Protein AF-A0A2D9H0U5-F1 (afdb_monomer_lite)

Secondary structure (DSSP, 8-state):
-HHHHHHHHS-TT--HHHHHHHHHHHHHHHHHHHHHHHHHHHHHHGGG-------GGG-

Structure (mmCIF, N/CA/C/O backbone):
data_AF-A0A2D9H0U5-F1
#
_entry.id   AF-A0A2D9H0U5-F1
#
loop_
_atom_site.group_PDB
_atom_site.id
_atom_site.type_symbol
_atom_site.label_atom_id
_atom_site.label_alt_id
_atom_site.label_comp_id
_atom_site.label_asym_id
_atom_site.label_entity_id
_atom_site.label_seq_id
_atom_site.pdbx_PDB_ins_code
_atom_site.Cartn_x
_atom_site.Cartn_y
_atom_site.Cartn_z
_atom_site.occupancy
_atom_site.B_iso_or_equiv
_atom_site.auth_seq_id
_atom_site.auth_comp_id
_atom_site.auth_asym_id
_atom_site.auth_atom_id
_atom_site.pdbx_PDB_model_num
ATOM 1 N N . MET A 1 1 ? -5.176 -6.361 -4.474 1.00 75.06 1 MET A N 1
ATOM 2 C CA . MET A 1 1 ? -4.256 -5.651 -5.398 1.00 75.06 1 MET A CA 1
ATOM 3 C C . MET A 1 1 ? -2.773 -5.902 -5.092 1.00 75.06 1 MET A C 1
ATOM 5 O O . MET A 1 1 ? -2.055 -6.246 -6.019 1.00 75.06 1 MET A O 1
ATOM 9 N N . ARG A 1 2 ? -2.315 -5.828 -3.826 1.00 82.75 2 ARG A N 1
ATOM 10 C CA . ARG A 1 2 ? -0.916 -6.097 -3.402 1.00 82.75 2 ARG A CA 1
ATOM 11 C C . ARG A 1 2 ? -0.274 -7.348 -4.031 1.00 82.75 2 ARG A C 1
ATOM 13 O O . ARG A 1 2 ? 0.801 -7.247 -4.603 1.00 82.75 2 ARG A O 1
ATOM 20 N N . MET A 1 3 ? -0.963 -8.493 -3.998 1.00 85.62 3 MET A N 1
ATOM 21 C CA . MET A 1 3 ? -0.455 -9.759 -4.563 1.00 85.62 3 MET A CA 1
ATOM 22 C C . MET A 1 3 ? -0.213 -9.702 -6.079 1.00 85.62 3 MET A C 1
ATOM 24 O O . MET A 1 3 ? 0.688 -10.356 -6.589 1.00 85.62 3 MET A O 1
ATOM 28 N N . ARG A 1 4 ? -1.004 -8.907 -6.813 1.00 86.56 4 ARG A N 1
ATOM 29 C CA . ARG A 1 4 ? -0.820 -8.735 -8.261 1.00 86.56 4 ARG A CA 1
ATOM 30 C C . ARG A 1 4 ? 0.425 -7.907 -8.569 1.00 86.56 4 ARG A C 1
ATOM 32 O O . ARG A 1 4 ? 1.129 -8.243 -9.505 1.00 86.56 4 ARG A O 1
ATOM 39 N N . ILE A 1 5 ? 0.684 -6.866 -7.773 1.00 85.56 5 ILE A N 1
ATOM 40 C CA . ILE A 1 5 ? 1.860 -5.995 -7.913 1.00 85.56 5 ILE A CA 1
ATOM 41 C C . ILE A 1 5 ? 3.142 -6.766 -7.589 1.00 85.56 5 ILE A C 1
ATOM 43 O O . ILE A 1 5 ? 4.080 -6.705 -8.372 1.00 85.56 5 ILE A O 1
ATOM 47 N N . ALA A 1 6 ? 3.149 -7.534 -6.493 1.00 83.31 6 ALA A N 1
ATOM 48 C CA . ALA A 1 6 ? 4.292 -8.369 -6.115 1.00 83.31 6 ALA A CA 1
ATOM 49 C C . ALA A 1 6 ? 4.676 -9.341 -7.242 1.00 83.31 6 ALA A C 1
ATOM 51 O O . ALA A 1 6 ? 5.812 -9.343 -7.694 1.00 83.31 6 ALA A O 1
ATOM 52 N N . ARG A 1 7 ? 3.690 -10.049 -7.807 1.00 87.69 7 ARG A N 1
ATOM 53 C CA . ARG A 1 7 ? 3.926 -10.962 -8.933 1.00 87.69 7 ARG A CA 1
ATOM 54 C C . ARG A 1 7 ? 4.518 -10.275 -10.168 1.00 87.69 7 ARG A C 1
ATOM 56 O O . ARG A 1 7 ? 5.294 -10.892 -10.880 1.00 87.69 7 ARG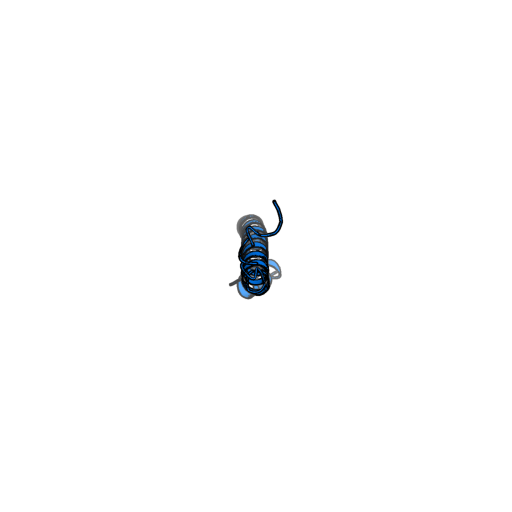 A O 1
ATOM 63 N N . THR A 1 8 ? 4.125 -9.035 -10.458 1.00 87.06 8 THR A N 1
ATOM 64 C CA . THR A 1 8 ? 4.676 -8.274 -11.592 1.00 87.06 8 THR A CA 1
ATOM 65 C C . THR A 1 8 ? 6.084 -7.750 -11.306 1.00 87.06 8 THR A C 1
ATOM 67 O O . THR A 1 8 ? 6.871 -7.616 -12.232 1.00 87.06 8 THR A O 1
ATOM 70 N N . LEU A 1 9 ? 6.420 -7.465 -10.047 1.00 82.88 9 LEU A N 1
ATOM 71 C CA . LEU A 1 9 ? 7.786 -7.109 -9.648 1.00 82.88 9 LEU A CA 1
ATOM 72 C C . LEU A 1 9 ? 8.744 -8.303 -9.724 1.00 82.88 9 LEU A C 1
ATOM 74 O O . LEU A 1 9 ? 9.901 -8.113 -10.081 1.00 82.88 9 LEU A O 1
ATOM 78 N N . ASP A 1 10 ? 8.251 -9.510 -9.441 1.00 86.44 10 ASP A N 1
ATOM 79 C CA . ASP A 1 10 ? 9.031 -10.752 -9.514 1.00 86.44 10 ASP A CA 1
ATOM 80 C C . ASP A 1 10 ? 9.224 -11.267 -10.959 1.00 86.44 10 ASP A C 1
ATOM 82 O O . ASP A 1 10 ? 9.962 -12.228 -11.181 1.00 86.44 10 ASP A O 1
ATOM 86 N N . ASP A 1 11 ? 8.566 -10.656 -11.955 1.00 89.31 11 ASP A N 1
ATOM 87 C CA . ASP A 1 11 ? 8.731 -11.010 -13.368 1.00 89.31 11 ASP A CA 1
ATOM 88 C C . ASP A 1 11 ? 10.082 -10.482 -13.894 1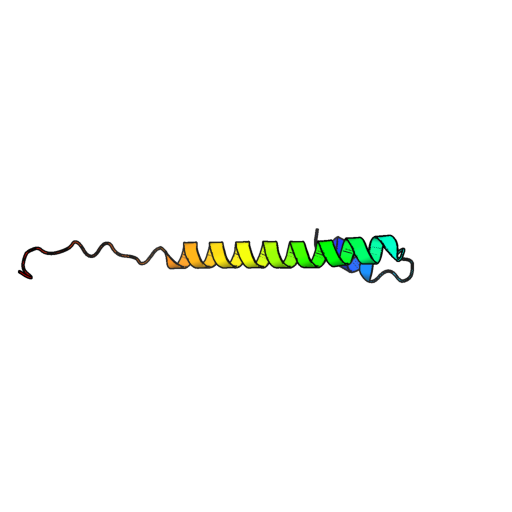.00 89.31 11 ASP A C 1
ATOM 90 O O . ASP A 1 11 ? 10.300 -9.265 -13.898 1.00 89.31 11 ASP A O 1
ATOM 94 N N . PRO A 1 12 ? 10.986 -11.347 -14.397 1.00 85.12 12 PRO A N 1
ATOM 95 C CA . PRO A 1 12 ? 12.276 -10.917 -14.940 1.00 85.12 12 PRO A CA 1
ATOM 96 C C . PRO A 1 12 ? 12.156 -9.997 -16.166 1.00 85.12 12 PRO A C 1
ATOM 98 O O . PRO A 1 12 ? 13.120 -9.317 -16.509 1.00 85.12 12 PRO A O 1
ATOM 101 N N . ASN A 1 13 ? 10.990 -9.945 -16.819 1.00 89.75 13 ASN A N 1
ATOM 102 C CA . ASN A 1 13 ? 10.714 -9.055 -17.949 1.00 89.75 13 ASN A CA 1
ATOM 103 C C . ASN A 1 13 ? 10.040 -7.739 -17.530 1.00 89.75 13 ASN A C 1
ATOM 105 O O . ASN A 1 13 ? 9.603 -6.975 -18.394 1.00 89.75 13 ASN A O 1
ATOM 109 N N . CYS A 1 14 ? 9.924 -7.459 -16.228 1.00 85.25 14 CYS A N 1
ATOM 110 C CA . CYS A 1 14 ? 9.317 -6.228 -15.739 1.00 85.25 14 CYS A CA 1
ATOM 111 C C . CYS A 1 14 ? 10.114 -4.999 -16.223 1.00 85.25 14 CYS A C 1
ATOM 113 O O . CYS A 1 14 ? 11.302 -4.867 -15.904 1.00 85.25 14 CYS A O 1
ATOM 115 N N . PRO A 1 15 ? 9.497 -4.068 -16.980 1.00 87.81 15 PRO A N 1
ATOM 116 C CA . PRO A 1 15 ? 10.193 -2.884 -17.462 1.00 87.81 15 PRO A CA 1
ATOM 117 C C . PRO A 1 15 ? 10.730 -2.052 -16.286 1.00 87.81 15 PRO A C 1
ATOM 119 O O . PRO A 1 15 ? 9.984 -1.802 -15.338 1.00 87.81 15 PRO A O 1
ATOM 122 N N . PRO A 1 16 ? 11.959 -1.505 -16.346 1.00 84.19 16 PRO A N 1
ATOM 123 C CA . PRO A 1 16 ? 12.532 -0.716 -15.245 1.00 84.19 16 PRO A CA 1
ATOM 124 C C . PRO A 1 16 ? 11.661 0.472 -14.798 1.00 84.19 16 PRO A C 1
ATOM 126 O O . PRO A 1 16 ? 11.598 0.812 -13.615 1.00 84.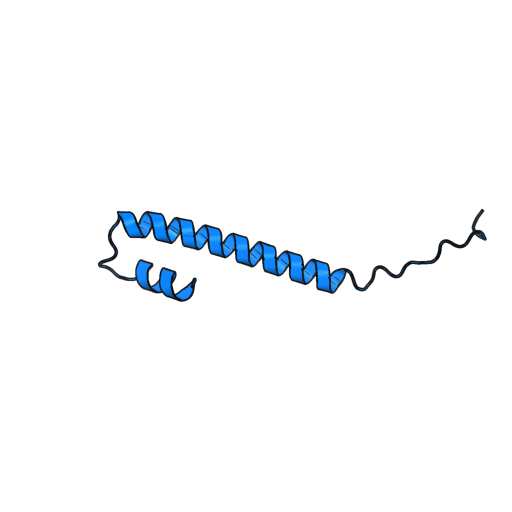19 16 PRO A O 1
ATOM 129 N N . ARG A 1 17 ? 10.944 1.092 -15.746 1.00 84.94 17 ARG A N 1
ATOM 130 C CA . ARG A 1 17 ? 9.980 2.169 -15.475 1.00 84.94 17 ARG A CA 1
ATOM 131 C C . ARG A 1 17 ? 8.809 1.684 -14.617 1.00 84.94 17 ARG A C 1
ATOM 133 O O . ARG A 1 17 ? 8.384 2.386 -13.698 1.00 84.94 17 ARG A O 1
ATOM 140 N N . ASP A 1 18 ? 8.308 0.493 -14.919 1.00 86.12 18 ASP A N 1
ATOM 141 C CA . ASP A 1 18 ? 7.179 -0.104 -14.219 1.00 86.12 18 ASP A CA 1
ATOM 142 C C . ASP A 1 18 ? 7.632 -0.628 -12.854 1.00 86.12 18 ASP A C 1
ATOM 144 O O . ASP A 1 18 ? 6.935 -0.399 -11.873 1.00 86.12 18 ASP A O 1
ATOM 148 N N . LEU A 1 19 ? 8.846 -1.180 -12.741 1.00 87.69 19 LEU A N 1
ATOM 149 C CA . LEU A 1 19 ? 9.453 -1.577 -11.468 1.00 87.69 19 LEU A CA 1
ATOM 150 C C . LEU A 1 19 ? 9.496 -0.402 -10.479 1.00 87.69 19 LEU A C 1
ATOM 152 O O . LEU A 1 19 ? 9.011 -0.511 -9.354 1.00 87.69 19 LEU A O 1
ATOM 156 N N . ALA A 1 20 ? 9.987 0.765 -10.906 1.00 89.50 20 ALA A N 1
ATOM 157 C CA . ALA A 1 20 ? 10.034 1.946 -10.045 1.00 89.50 20 ALA A CA 1
ATOM 158 C C . ALA A 1 20 ? 8.633 2.423 -9.612 1.00 89.50 20 ALA A C 1
ATOM 160 O O . ALA A 1 20 ? 8.435 2.816 -8.460 1.00 89.50 20 ALA A O 1
ATOM 161 N N . ALA A 1 21 ? 7.655 2.404 -10.523 1.00 92.12 21 ALA A N 1
ATOM 162 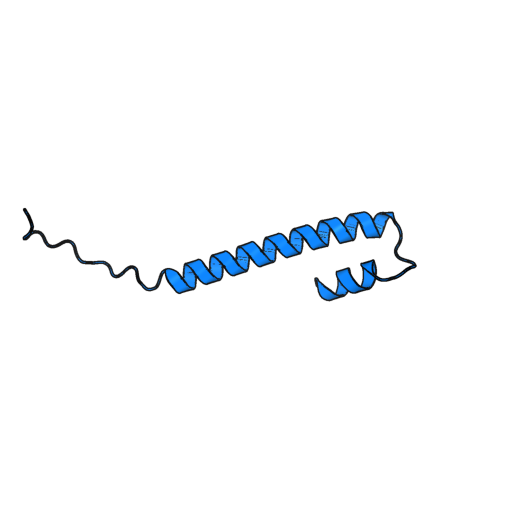C CA . ALA A 1 21 ? 6.281 2.810 -10.228 1.00 92.12 21 ALA A CA 1
ATOM 163 C C . ALA A 1 21 ? 5.562 1.818 -9.297 1.00 92.12 21 ALA A C 1
ATOM 165 O O . ALA A 1 21 ? 4.916 2.230 -8.331 1.00 92.12 21 ALA A O 1
ATOM 166 N N . LEU A 1 22 ? 5.710 0.520 -9.555 1.00 90.81 22 LEU A N 1
ATOM 167 C CA . LEU A 1 22 ? 5.099 -0.563 -8.790 1.00 90.81 22 LEU A CA 1
ATOM 168 C C . LEU A 1 22 ? 5.683 -0.662 -7.380 1.00 90.81 22 LEU A C 1
ATOM 170 O O . LEU A 1 22 ? 4.915 -0.806 -6.431 1.00 90.81 22 LEU A O 1
ATOM 174 N N . SER A 1 23 ? 6.997 -0.490 -7.214 1.00 88.56 23 SER A N 1
ATOM 175 C CA . SER A 1 23 ? 7.640 -0.467 -5.894 1.00 88.56 23 SER A CA 1
ATOM 176 C C . SER A 1 23 ? 7.146 0.697 -5.033 1.00 88.56 23 SER A C 1
ATOM 178 O O . SER A 1 23 ? 6.808 0.502 -3.865 1.00 88.56 23 SER A O 1
ATOM 180 N N . ARG A 1 24 ? 7.011 1.906 -5.604 1.00 92.38 24 ARG A N 1
ATOM 181 C CA . ARG A 1 24 ? 6.403 3.045 -4.890 1.00 92.38 24 ARG A CA 1
ATOM 182 C C . ARG A 1 24 ? 4.966 2.740 -4.480 1.00 92.38 24 ARG A C 1
ATOM 184 O O . ARG A 1 24 ? 4.610 2.916 -3.317 1.00 92.38 24 ARG A O 1
ATOM 191 N N . ARG A 1 25 ? 4.172 2.192 -5.404 1.00 93.62 25 ARG A N 1
ATOM 192 C CA . ARG A 1 25 ? 2.784 1.814 -5.126 1.00 93.62 25 ARG A CA 1
ATOM 193 C C . ARG A 1 25 ? 2.675 0.730 -4.051 1.00 93.62 25 ARG A C 1
ATOM 195 O O . ARG A 1 25 ? 1.733 0.739 -3.264 1.00 93.62 25 ARG A O 1
ATOM 202 N N . GLN A 1 26 ? 3.623 -0.203 -3.992 1.00 90.81 26 GLN A N 1
ATOM 203 C CA . GLN A 1 26 ? 3.656 -1.245 -2.969 1.00 90.81 26 GLN A CA 1
ATOM 204 C C . GLN A 1 26 ? 3.919 -0.667 -1.573 1.00 90.81 26 GLN A C 1
ATOM 206 O O . GLN A 1 26 ? 3.274 -1.096 -0.616 1.00 90.81 26 GLN A O 1
ATOM 211 N N . ILE A 1 27 ? 4.806 0.328 -1.465 1.00 93.62 27 ILE A N 1
ATOM 212 C CA . ILE A 1 27 ? 5.082 1.046 -0.212 1.00 93.62 27 ILE A CA 1
ATOM 213 C C . ILE A 1 27 ? 3.847 1.832 0.249 1.00 93.62 27 ILE A C 1
ATOM 215 O O . ILE A 1 27 ? 3.506 1.791 1.427 1.00 93.62 27 ILE A O 1
ATOM 219 N N . GLU A 1 28 ? 3.158 2.523 -0.662 1.00 96.19 28 GLU A N 1
ATOM 220 C CA . GLU A 1 28 ? 1.913 3.244 -0.351 1.00 96.19 28 GLU A CA 1
ATOM 221 C C . GLU A 1 28 ? 0.841 2.305 0.204 1.00 96.19 28 GLU A C 1
ATOM 223 O O . GLU A 1 28 ? 0.317 2.542 1.288 1.00 96.19 28 GLU A O 1
ATOM 228 N N . ILE A 1 29 ? 0.583 1.192 -0.489 1.00 94.31 29 ILE A N 1
ATOM 229 C CA . ILE A 1 29 ? -0.409 0.200 -0.056 1.00 94.31 29 ILE A CA 1
ATOM 230 C C . ILE A 1 29 ? -0.046 -0.379 1.319 1.00 94.31 29 ILE A C 1
ATOM 232 O O . ILE A 1 29 ? -0.936 -0.633 2.125 1.00 94.31 29 ILE A O 1
ATOM 236 N N . ALA A 1 30 ? 1.241 -0.599 1.609 1.00 94.25 30 ALA A N 1
ATOM 237 C CA . ALA A 1 30 ? 1.667 -1.073 2.925 1.00 94.25 30 ALA A CA 1
ATOM 238 C C . ALA A 1 30 ? 1.324 -0.061 4.031 1.00 94.25 30 ALA A C 1
ATOM 240 O O . ALA A 1 30 ? 0.723 -0.441 5.033 1.00 94.25 30 ALA A O 1
ATOM 241 N N . LYS A 1 31 ? 1.615 1.227 3.807 1.00 96.25 31 LYS A N 1
ATOM 242 C CA . LYS A 1 31 ? 1.273 2.309 4.743 1.00 96.25 31 LYS A CA 1
ATOM 243 C C . LYS A 1 31 ? -0.237 2.452 4.944 1.00 96.25 31 LYS A C 1
ATOM 245 O O . LYS A 1 31 ? -0.687 2.631 6.070 1.00 96.25 31 LYS A O 1
ATOM 250 N N . GLU A 1 32 ? -1.020 2.354 3.869 1.00 96.38 32 GLU A N 1
ATOM 251 C CA . GLU A 1 32 ? -2.488 2.379 3.936 1.00 96.38 32 GLU A CA 1
ATOM 252 C C . GLU A 1 32 ? -3.024 1.222 4.794 1.00 96.38 32 GLU A C 1
ATOM 254 O O . GLU A 1 32 ? -3.874 1.432 5.656 1.00 96.38 32 GLU A O 1
ATOM 259 N N . ILE A 1 33 ? -2.491 0.008 4.612 1.00 95.50 33 ILE A N 1
ATOM 260 C CA . ILE A 1 33 ? -2.871 -1.161 5.418 1.00 95.50 33 ILE A CA 1
ATOM 261 C C . ILE A 1 33 ? -2.511 -0.949 6.893 1.00 95.50 33 ILE A C 1
ATOM 263 O O . ILE A 1 33 ? -3.338 -1.222 7.757 1.00 95.50 33 ILE A O 1
ATOM 267 N N . GLU A 1 34 ? -1.310 -0.457 7.198 1.00 96.25 34 GLU A N 1
ATOM 268 C CA . GLU A 1 34 ? -0.894 -0.177 8.578 1.00 96.25 34 GLU A CA 1
ATOM 269 C C . GLU A 1 34 ? -1.799 0.858 9.256 1.00 96.25 34 GLU A C 1
ATOM 271 O O . GLU A 1 34 ? -2.192 0.668 10.409 1.00 96.25 34 GLU A O 1
ATOM 276 N N . ALA A 1 35 ? -2.183 1.916 8.537 1.00 96.12 35 ALA A N 1
ATOM 277 C CA . ALA A 1 35 ? -3.117 2.919 9.034 1.00 96.12 35 ALA A CA 1
ATOM 278 C C . ALA A 1 35 ? -4.495 2.313 9.342 1.00 96.12 35 ALA A C 1
ATOM 280 O O . ALA A 1 35 ? -5.041 2.562 10.415 1.00 96.12 35 ALA A O 1
ATOM 281 N N . LEU A 1 36 ? -5.025 1.470 8.451 1.00 95.12 36 LEU A N 1
ATOM 282 C CA . LEU A 1 36 ? -6.302 0.781 8.661 1.00 95.12 36 LEU A CA 1
ATOM 283 C C . LEU A 1 36 ? -6.247 -0.180 9.856 1.00 95.12 36 LEU A C 1
ATOM 285 O O . LEU A 1 36 ? -7.158 -0.189 10.679 1.00 95.12 36 LEU A O 1
ATOM 289 N N . VAL A 1 37 ? -5.166 -0.952 9.994 1.00 95.00 37 VAL A N 1
ATOM 290 C CA . VAL A 1 37 ? -4.965 -1.855 11.142 1.00 95.00 37 VAL A CA 1
ATOM 291 C C . VAL A 1 37 ? -4.893 -1.067 12.447 1.00 95.00 37 VAL A C 1
ATOM 293 O O . VAL A 1 37 ? -5.456 -1.488 13.457 1.00 95.00 37 VAL A O 1
ATOM 296 N N . ARG A 1 38 ? -4.217 0.085 12.445 1.00 93.38 38 ARG A N 1
ATOM 297 C CA . ARG A 1 38 ? -4.161 0.971 13.608 1.00 93.38 38 ARG A CA 1
ATOM 298 C C . ARG A 1 38 ? -5.543 1.516 13.967 1.00 93.38 38 ARG A C 1
ATOM 300 O O . ARG A 1 38 ? -5.929 1.414 15.125 1.00 93.38 38 ARG A O 1
ATOM 307 N N . GLN A 1 39 ? -6.287 2.033 12.990 1.00 92.94 39 GLN A N 1
ATOM 308 C CA . GLN A 1 39 ? -7.652 2.527 13.195 1.00 92.94 39 GLN A CA 1
ATOM 309 C C . GLN A 1 39 ? -8.571 1.438 13.752 1.00 92.94 39 GLN A C 1
ATOM 311 O O . GLN A 1 39 ? -9.340 1.696 14.671 1.00 92.94 39 GLN A O 1
ATOM 316 N N . GLN A 1 40 ? -8.460 0.212 13.237 1.00 92.56 40 GLN A N 1
ATOM 3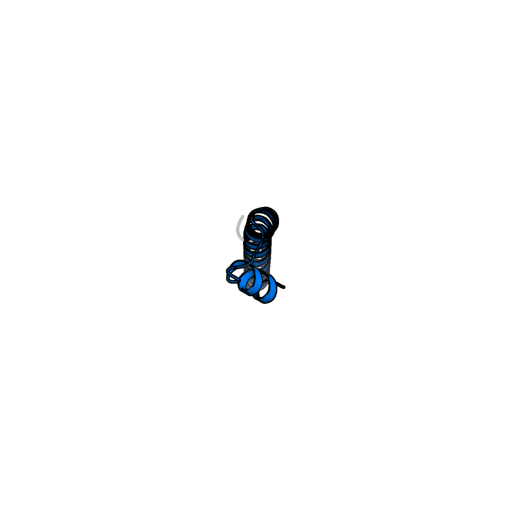17 C CA . GLN A 1 40 ? -9.230 -0.919 13.742 1.00 92.56 40 GLN A CA 1
ATOM 318 C C . GLN A 1 40 ? -8.903 -1.217 15.211 1.00 92.56 40 GLN A C 1
ATOM 320 O O . GLN A 1 40 ? -9.815 -1.362 16.016 1.00 92.56 40 GLN A O 1
ATOM 325 N N . ARG A 1 41 ? -7.619 -1.248 15.585 1.00 88.31 41 ARG A N 1
ATOM 326 C CA . ARG A 1 41 ? -7.207 -1.462 16.984 1.00 88.31 41 ARG A CA 1
ATOM 327 C C . ARG A 1 41 ? -7.667 -0.345 17.913 1.00 88.31 41 ARG A C 1
ATOM 329 O O . ARG A 1 41 ? -8.050 -0.621 19.042 1.00 88.31 41 ARG A O 1
ATOM 336 N N . GLU A 1 42 ? -7.610 0.904 17.458 1.00 85.88 42 GLU A N 1
ATOM 337 C CA . GLU A 1 42 ? -8.119 2.047 18.221 1.00 85.88 42 GLU A CA 1
ATOM 338 C C . GLU A 1 42 ? -9.638 1.932 18.416 1.00 85.88 42 GLU A C 1
ATOM 340 O O . GLU A 1 42 ? -10.115 2.127 19.529 1.00 85.88 42 GLU A O 1
ATOM 345 N N . ALA A 1 43 ? -10.391 1.525 17.389 1.00 83.50 43 ALA A N 1
ATOM 346 C CA . ALA A 1 43 ? -11.830 1.285 17.497 1.00 83.50 43 ALA A CA 1
ATOM 347 C C . ALA A 1 43 ? -12.174 0.110 18.433 1.00 83.50 43 ALA A C 1
ATOM 349 O O . ALA A 1 43 ? -13.115 0.208 19.216 1.00 83.50 43 ALA A O 1
ATOM 350 N N . GLU A 1 44 ? -11.401 -0.978 18.390 1.00 78.75 44 GLU A N 1
ATOM 351 C CA . GLU A 1 44 ? -11.552 -2.133 19.287 1.00 78.75 44 GLU A CA 1
ATOM 352 C C . GLU A 1 44 ? -11.147 -1.805 20.737 1.00 78.75 44 GLU A C 1
ATOM 354 O O . GLU A 1 44 ? -11.728 -2.341 21.675 1.00 78.75 44 GLU A O 1
ATOM 359 N N . GLY A 1 45 ? -10.175 -0.911 20.945 1.00 65.44 45 GLY A N 1
ATOM 360 C CA . GLY A 1 45 ? -9.748 -0.451 22.272 1.00 65.44 45 GLY A CA 1
ATOM 361 C C . GLY A 1 45 ? -10.626 0.654 22.873 1.00 65.44 45 GLY A C 1
ATOM 362 O O . GLY A 1 45 ? -10.697 0.787 24.093 1.00 65.44 45 GLY A O 1
ATOM 363 N N . ALA A 1 46 ? -11.327 1.429 22.041 1.00 58.62 46 ALA A N 1
ATOM 364 C CA . ALA A 1 46 ? -12.185 2.535 22.472 1.00 58.62 46 ALA A CA 1
ATOM 365 C C . ALA A 1 46 ? -13.494 2.089 23.151 1.00 58.62 46 ALA A C 1
ATOM 367 O O . ALA A 1 46 ? -14.211 2.922 23.698 1.00 58.62 46 ALA A O 1
ATOM 368 N N . THR A 1 47 ? -13.815 0.791 23.173 1.00 55.97 47 THR A N 1
ATOM 369 C CA . THR A 1 47 ? -15.024 0.280 23.841 1.00 55.97 47 THR A CA 1
ATOM 370 C C . THR A 1 47 ? -14.914 0.219 25.370 1.00 55.97 47 THR A C 1
ATOM 372 O O . THR A 1 47 ? -15.884 -0.153 26.022 1.00 55.97 47 THR A O 1
ATOM 375 N N . VAL A 1 48 ? -13.763 0.570 25.963 1.00 55.94 48 VAL A N 1
ATOM 376 C CA . VAL A 1 48 ? -13.554 0.576 27.427 1.00 55.94 48 VAL A CA 1
ATOM 377 C C . VAL A 1 48 ? -13.015 1.928 27.907 1.00 55.94 48 VAL A C 1
ATOM 379 O O . VAL A 1 48 ? -12.068 2.008 28.679 1.00 55.94 48 VAL A O 1
ATOM 382 N N . ALA A 1 49 ? -13.620 3.021 27.455 1.00 56.53 49 ALA A N 1
ATOM 383 C CA . ALA A 1 49 ? -13.685 4.230 28.268 1.00 56.53 49 ALA A CA 1
ATOM 384 C C . ALA A 1 49 ? -15.099 4.265 28.850 1.00 56.53 49 ALA A C 1
ATOM 386 O O . ALA A 1 49 ? -16.011 4.846 28.270 1.00 56.53 49 ALA A O 1
ATOM 387 N N . GLY A 1 50 ? -15.302 3.516 29.938 1.00 53.75 50 GLY A N 1
ATOM 388 C CA . GLY A 1 50 ? -16.486 3.707 30.759 1.00 53.75 50 GLY A CA 1
ATOM 389 C C . GLY A 1 50 ? -16.460 5.148 31.243 1.00 53.75 50 GLY A C 1
ATOM 390 O O . GLY A 1 50 ? -15.488 5.543 31.884 1.00 53.75 50 GLY A O 1
ATOM 391 N N . ASP A 1 51 ? -17.481 5.919 30.877 1.00 60.28 51 ASP A N 1
ATOM 392 C CA . ASP A 1 51 ? -17.804 7.196 31.505 1.00 60.28 51 ASP A CA 1
ATOM 393 C C . ASP A 1 51 ? -17.968 6.914 33.002 1.00 60.28 51 ASP A C 1
ATOM 395 O O . ASP A 1 51 ? -19.031 6.504 33.475 1.00 60.28 51 ASP A O 1
ATOM 399 N N . GLU A 1 52 ? -16.878 7.035 33.755 1.00 62.06 52 GLU A N 1
ATOM 400 C CA . GLU A 1 52 ? -16.949 7.080 35.201 1.00 62.06 52 GLU A CA 1
ATOM 401 C C . GLU A 1 52 ? -17.618 8.417 35.512 1.00 62.06 52 GLU A C 1
ATOM 403 O O . GLU A 1 52 ? -17.022 9.487 35.373 1.00 62.06 52 GLU A O 1
ATOM 408 N N . ALA A 1 53 ? -18.922 8.345 35.789 1.00 63.31 53 ALA A N 1
ATOM 409 C CA . ALA A 1 53 ? -19.740 9.494 36.119 1.00 63.31 53 ALA A CA 1
ATOM 410 C C . ALA A 1 53 ? -19.080 10.220 37.291 1.00 63.31 53 ALA A C 1
ATOM 412 O O . ALA A 1 53 ? -19.026 9.697 38.403 1.00 63.31 53 ALA A O 1
ATOM 413 N N . TRP A 1 54 ? -18.536 11.401 37.008 1.00 67.94 54 TRP A N 1
ATOM 414 C CA . TRP A 1 54 ? -17.900 12.270 37.985 1.00 67.94 54 TRP A CA 1
ATOM 415 C C . TRP A 1 54 ? -18.832 12.438 39.196 1.00 67.94 54 TRP A C 1
ATOM 417 O O . TRP A 1 54 ? -19.917 13.007 39.062 1.00 67.94 54 TRP A O 1
ATOM 427 N N . SER A 1 55 ? -18.453 11.881 40.352 1.00 62.97 55 SER A N 1
ATOM 428 C CA . SER A 1 55 ? -19.237 11.990 41.580 1.00 62.97 55 SER A CA 1
ATOM 429 C C . SER A 1 55 ? -18.812 13.234 42.357 1.00 62.97 55 SER A C 1
ATOM 431 O O . SER A 1 55 ? -17.656 13.420 42.731 1.00 62.97 55 SER A O 1
ATOM 433 N N . GLU A 1 56 ? -1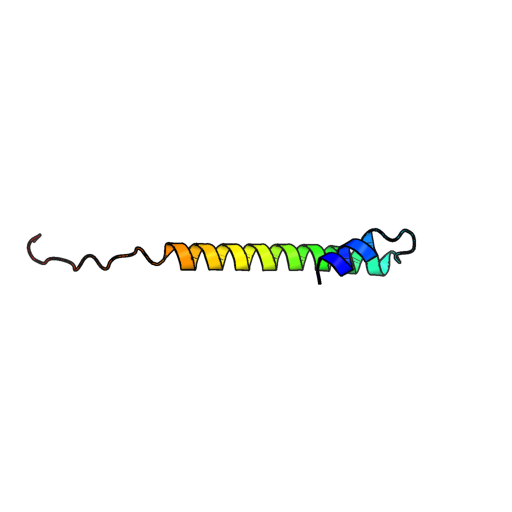9.790 14.099 42.604 1.00 63.59 56 GLU A N 1
ATOM 434 C CA . GLU A 1 56 ? -19.643 15.386 43.293 1.00 63.59 56 GLU A CA 1
ATOM 435 C C . GLU A 1 56 ? -19.310 15.223 44.798 1.00 63.59 56 GLU A C 1
ATOM 437 O O . GLU A 1 56 ? -18.980 16.191 45.468 1.00 63.59 56 GLU A O 1
ATOM 442 N N . GLU A 1 57 ? -19.323 13.990 45.325 1.00 66.94 57 GLU A N 1
ATOM 443 C CA . GLU A 1 57 ? -18.982 13.631 46.716 1.00 66.94 57 GLU A CA 1
ATOM 444 C C . GLU A 1 57 ? -17.485 13.741 47.064 1.00 66.94 57 GLU A C 1
ATOM 446 O O . GLU A 1 57 ? -17.110 13.552 48.220 1.00 66.94 57 GLU A O 1
ATOM 451 N N . ALA A 1 58 ? -16.618 14.024 46.087 1.00 66.06 58 ALA A N 1
ATOM 452 C CA . ALA A 1 58 ? -15.172 14.140 46.290 1.00 66.06 58 ALA A CA 1
ATOM 453 C C . ALA A 1 58 ? -14.664 15.582 46.530 1.00 66.06 58 ALA A C 1
ATOM 455 O O . ALA A 1 58 ? -13.446 15.788 46.556 1.00 66.06 58 ALA A O 1
ATOM 456 N N . ILE A 1 59 ? -15.556 16.569 46.700 1.00 52.00 59 ILE A N 1
ATOM 457 C CA . ILE A 1 59 ? -15.234 17.962 47.082 1.00 52.00 59 ILE A CA 1
ATOM 458 C C . ILE A 1 59 ? -15.792 18.248 48.477 1.00 52.00 59 ILE A C 1
ATOM 460 O O . ILE A 1 59 ? -15.029 18.809 49.298 1.00 52.00 59 ILE A O 1
#

Foldseek 3Di:
DLVVLVVLLPDPPNPPVSNVVSVVVNVVVVVVVVVVVVVVVCVVVVVPPPPPPDDPVPD

pLDDT: mean 81.98, std 13.36, range [52.0, 96.38]

Radius of gyration: 22.47 Å; chains: 1; bounding box: 32×29×65 Å

Sequence (59 aa):
MRMRIARTLDDPNCPPRDLAALSRRQIEIAKEIEALVRQQREAEGATVAGDEAWSEEAI